Protein AF-A0A1D9C939-F1 (afdb_monomer)

Nearest PDB structures (foldseek):
  2xsj-assembly1_D  TM=1.008E+00  e=2.192E-06  Desulfomicrobium norvegicum
  3or1-assembly1_D  TM=1.007E+00  e=4.303E-06  Megalodesulfovibrio gigas
  2v4j-assembly1_D  TM=1.007E+00  e=5.267E-06  Nitratidesulfovibrio vulgaris str. Hildenborough

InterPro domains:
  IPR006067 Nitrite/sulphite reductase 4Fe-4S domain [PF01077] (36-75)
  IPR036136 Nitrite/Sulfite reductase ferredoxin-like domain superfamily [SSF55124] (1-36)
  IPR045854 Nitrite and sulphite reductase 4Fe-4S domain-like superfamily [G3DSA:3.30.413.10] (35-75)
  IPR045854 Nitrite and sulphite reductase 4Fe-4S domain-like superfamily [SSF56014] (38-75)

Sequence (75 aa):
MHGSTGDIVFLGTTTEQLEPIFYDLTHELDQDLGGSGSNLRTPSCCLGKARCEWACYNTQELCYEMTMHYQDELH

Structure (mmCIF, N/CA/C/O backbone):
data_AF-A0A1D9C939-F1
#
_entry.id   AF-A0A1D9C939-F1
#
loop_
_atom_site.group_PDB
_atom_site.id
_atom_site.type_symbol
_atom_site.label_atom_id
_atom_site.label_alt_id
_atom_site.label_comp_id
_atom_site.label_asym_id
_atom_site.label_entity_id
_atom_site.label_seq_id
_atom_site.pdbx_PDB_ins_code
_atom_site.Cartn_x
_atom_site.Cartn_y
_atom_site.Cartn_z
_atom_site.occupancy
_atom_site.B_iso_or_equiv
_atom_site.auth_seq_id
_atom_site.auth_comp_id
_atom_site.auth_asym_id
_atom_site.auth_atom_id
_atom_site.pdbx_PDB_model_num
ATOM 1 N N . MET A 1 1 ? -0.388 11.843 -1.909 1.00 63.50 1 MET A N 1
ATOM 2 C CA . MET A 1 1 ? -0.348 12.306 -0.508 1.00 63.50 1 MET A CA 1
ATOM 3 C C . MET A 1 1 ? -0.553 11.063 0.306 1.00 63.50 1 MET A C 1
ATOM 5 O O . MET A 1 1 ? -1.654 10.535 0.286 1.00 63.50 1 MET A O 1
ATOM 9 N N . HIS A 1 2 ? 0.528 10.539 0.864 1.00 97.25 2 HIS A N 1
ATOM 10 C CA . HIS A 1 2 ? 0.524 9.205 1.444 1.00 97.25 2 HIS A CA 1
ATOM 11 C C . HIS A 1 2 ? 1.259 9.221 2.776 1.00 97.25 2 HIS A C 1
ATOM 13 O O . HIS A 1 2 ? 2.097 10.098 3.014 1.00 97.25 2 HIS A O 1
ATOM 19 N N . GLY A 1 3 ? 0.944 8.251 3.628 1.00 97.81 3 GLY A N 1
ATOM 20 C CA . GLY A 1 3 ? 1.792 7.904 4.757 1.00 97.81 3 GLY A CA 1
ATOM 21 C C . GLY A 1 3 ? 3.166 7.453 4.264 1.00 97.81 3 GLY A C 1
ATOM 22 O O . GLY A 1 3 ? 3.324 7.046 3.113 1.00 97.81 3 GLY A O 1
ATOM 23 N N . SER A 1 4 ? 4.172 7.506 5.136 1.00 98.25 4 SER A N 1
ATOM 24 C CA . SER A 1 4 ? 5.549 7.146 4.767 1.00 98.25 4 SER A CA 1
ATOM 25 C C . SER A 1 4 ? 5.688 5.711 4.244 1.00 98.25 4 SER A C 1
ATOM 27 O O . SER A 1 4 ? 6.601 5.441 3.472 1.00 98.25 4 SER A O 1
ATOM 29 N N . THR A 1 5 ? 4.791 4.807 4.651 1.00 98.38 5 THR A N 1
ATOM 30 C CA . THR A 1 5 ? 4.734 3.421 4.166 1.00 98.38 5 THR A CA 1
ATOM 31 C C . THR A 1 5 ? 4.187 3.324 2.737 1.00 98.38 5 THR A C 1
ATOM 33 O O . THR A 1 5 ? 4.684 2.515 1.960 1.00 98.38 5 THR A O 1
ATOM 36 N N . GLY A 1 6 ? 3.216 4.168 2.365 1.00 98.50 6 GLY A N 1
ATOM 37 C CA . GLY A 1 6 ? 2.582 4.173 1.040 1.00 98.50 6 GLY A CA 1
ATOM 38 C C . GLY A 1 6 ? 1.063 4.377 1.051 1.00 98.50 6 GLY A C 1
ATOM 39 O O . GLY A 1 6 ? 0.513 4.778 0.029 1.00 98.50 6 GLY A O 1
ATOM 40 N N . ASP A 1 7 ? 0.399 4.169 2.191 1.00 98.62 7 ASP A N 1
ATOM 41 C CA . ASP A 1 7 ? -1.063 4.235 2.312 1.00 98.62 7 ASP A CA 1
ATOM 42 C C . ASP A 1 7 ? -1.641 5.629 2.063 1.00 98.62 7 ASP A C 1
ATOM 44 O O . ASP A 1 7 ? -1.040 6.655 2.403 1.00 98.62 7 ASP A O 1
ATOM 48 N N . ILE A 1 8 ? -2.873 5.675 1.561 1.00 98.50 8 ILE A N 1
ATOM 49 C CA . ILE A 1 8 ? -3.711 6.871 1.667 1.00 98.50 8 ILE A CA 1
ATOM 50 C C . ILE A 1 8 ? -4.157 7.005 3.127 1.00 98.50 8 ILE A C 1
ATOM 52 O O . ILE A 1 8 ? -4.614 6.046 3.739 1.00 98.50 8 ILE A O 1
ATOM 56 N N . VAL A 1 9 ? -4.029 8.206 3.695 1.00 98.25 9 VAL A N 1
ATOM 57 C CA . VAL A 1 9 ? -4.371 8.462 5.102 1.00 98.25 9 VAL A CA 1
ATOM 58 C C . VAL A 1 9 ? -5.651 9.286 5.184 1.00 98.25 9 VAL A C 1
ATOM 60 O O . VAL A 1 9 ? -5.657 10.463 4.819 1.00 98.25 9 VAL A O 1
ATOM 63 N N . PHE A 1 10 ? -6.722 8.689 5.710 1.00 98.00 10 PHE A N 1
ATOM 64 C CA . PHE A 1 10 ? -7.949 9.402 6.076 1.00 98.00 10 PHE A CA 1
ATOM 65 C C . PHE A 1 10 ? -7.823 9.922 7.508 1.00 98.00 10 PHE A C 1
ATOM 67 O O . PHE A 1 10 ? -7.982 9.193 8.485 1.00 98.00 10 PHE A O 1
ATOM 74 N N . LEU A 1 11 ? -7.461 11.200 7.633 1.00 98.19 11 LEU A N 1
ATOM 75 C CA . LEU A 1 11 ? -7.152 11.810 8.921 1.00 98.19 11 LEU A CA 1
ATOM 76 C C . LEU A 1 11 ? -8.406 12.389 9.589 1.00 98.19 11 LEU A C 1
ATOM 78 O O . LEU A 1 11 ? -8.744 13.554 9.388 1.00 98.19 11 LEU A O 1
ATOM 82 N N . GLY A 1 12 ? -9.028 11.581 10.446 1.00 98.06 12 GLY A N 1
ATOM 83 C CA . GLY A 1 12 ? -10.110 11.999 11.337 1.00 98.06 12 GLY A CA 1
ATOM 84 C C . GLY A 1 12 ? -11.477 11.461 10.921 1.00 98.06 12 GLY A C 1
ATOM 85 O O . GLY A 1 12 ? -11.951 11.710 9.819 1.00 98.06 12 GLY A O 1
ATOM 86 N N . THR A 1 13 ? -12.113 10.735 11.838 1.00 98.25 13 THR A N 1
ATOM 87 C CA . THR A 1 13 ? -13.496 10.250 11.752 1.00 98.25 13 THR A CA 1
ATOM 88 C C . THR A 1 13 ? -13.978 9.864 13.161 1.00 98.25 13 THR A C 1
ATOM 90 O O . THR A 1 13 ? -13.218 10.010 14.124 1.00 98.25 13 THR A O 1
ATOM 93 N N . THR A 1 14 ? -15.213 9.386 13.310 1.00 98.69 14 THR A N 1
ATOM 94 C CA . THR A 1 14 ? -15.730 8.818 14.570 1.00 98.69 14 THR A CA 1
ATOM 95 C C . THR A 1 14 ? -15.903 7.303 14.463 1.00 98.69 14 THR A C 1
ATOM 97 O O . THR A 1 14 ? -15.937 6.749 13.365 1.00 98.69 14 THR A O 1
ATOM 100 N N . THR A 1 15 ? -16.001 6.610 15.600 1.00 98.69 15 THR A N 1
ATOM 101 C CA . THR A 1 15 ? -16.110 5.141 15.641 1.00 98.69 15 THR A CA 1
ATOM 102 C C . THR A 1 15 ? -17.312 4.622 14.849 1.00 98.69 15 THR A C 1
ATOM 104 O O . THR A 1 15 ? -17.206 3.606 14.172 1.00 98.69 15 THR A O 1
ATOM 107 N N . GLU A 1 16 ? -18.433 5.342 14.863 1.00 98.62 16 GLU A N 1
ATOM 108 C CA . GLU A 1 16 ? -19.666 4.967 14.158 1.00 98.62 16 GLU A CA 1
ATOM 109 C C . GLU A 1 16 ? -19.540 5.043 12.631 1.00 98.62 16 GLU A C 1
ATOM 111 O O . GLU A 1 16 ? -20.385 4.509 11.920 1.00 98.62 16 GLU A 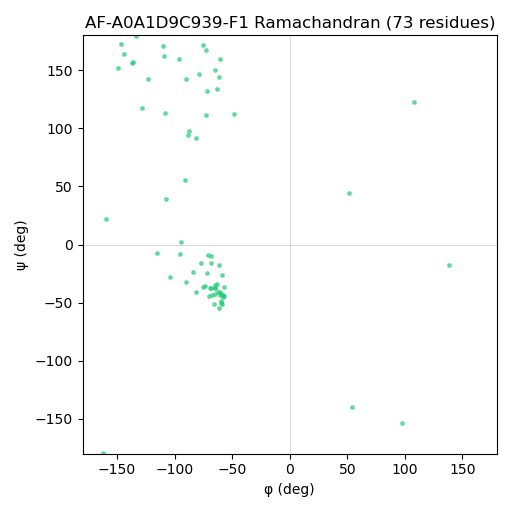O 1
ATOM 116 N N . GLN A 1 17 ? -18.514 5.726 12.121 1.00 98.62 17 GLN A N 1
ATOM 117 C CA . GLN A 1 17 ? -18.268 5.886 10.689 1.00 98.62 17 GLN A CA 1
ATOM 118 C C . GLN A 1 17 ? -17.278 4.859 10.127 1.00 98.62 17 GLN A C 1
ATOM 120 O O . GLN A 1 17 ? -17.141 4.789 8.912 1.00 98.62 17 GLN A O 1
ATOM 125 N N . LEU A 1 18 ? -16.613 4.048 10.959 1.00 98.62 18 LEU A N 1
ATOM 126 C CA . LEU A 1 18 ? -15.596 3.098 10.488 1.00 98.62 18 LEU A CA 1
ATOM 127 C C . LEU A 1 18 ? -16.177 2.053 9.523 1.00 98.62 18 LEU A C 1
ATOM 129 O O . LEU A 1 18 ? -15.7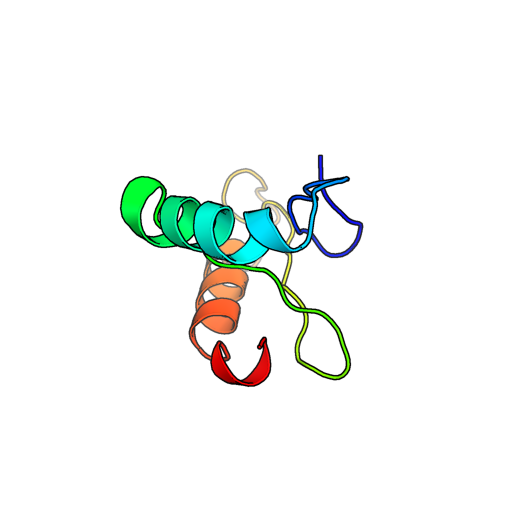19 1.951 8.389 1.00 98.62 18 LEU A O 1
ATOM 133 N N . GLU A 1 19 ? -17.222 1.338 9.944 1.00 98.62 19 GLU A N 1
ATOM 134 C CA . GLU A 1 19 ? -17.859 0.297 9.125 1.00 98.62 19 GLU A CA 1
ATOM 135 C C . GLU A 1 19 ? -18.587 0.859 7.889 1.00 98.62 19 GLU A C 1
ATOM 137 O O . GLU A 1 19 ? -18.404 0.302 6.809 1.00 98.62 19 GLU A O 1
ATOM 142 N N . PRO A 1 20 ? -19.358 1.971 7.968 1.00 98.50 20 PRO A N 1
ATOM 143 C CA . PRO A 1 20 ? -19.946 2.580 6.772 1.00 98.50 20 PRO A CA 1
ATOM 144 C C . PRO A 1 20 ? -18.907 2.993 5.726 1.00 98.50 20 PRO A C 1
ATOM 146 O O . PRO A 1 20 ? -19.083 2.715 4.545 1.00 98.50 20 PRO A O 1
ATOM 149 N N . ILE A 1 21 ? -17.800 3.611 6.156 1.00 98.56 21 ILE A N 1
ATOM 150 C CA . ILE A 1 21 ? -16.726 4.005 5.238 1.00 98.56 21 ILE A CA 1
ATOM 151 C C . ILE A 1 21 ? -16.082 2.765 4.615 1.00 98.56 21 ILE A C 1
ATOM 153 O O . ILE A 1 21 ? -15.823 2.758 3.415 1.00 98.56 21 ILE A O 1
ATOM 157 N N . PHE A 1 22 ? -15.829 1.717 5.401 1.00 98.50 22 PHE A N 1
ATOM 158 C CA . PHE A 1 22 ? -15.249 0.482 4.876 1.00 98.50 22 PHE A CA 1
ATOM 159 C C . PHE A 1 22 ? -16.184 -0.236 3.892 1.00 98.50 22 PHE A C 1
ATOM 161 O O . PHE A 1 22 ? -15.732 -0.742 2.863 1.00 98.50 22 PHE A O 1
ATOM 168 N N . TYR A 1 23 ? -17.492 -0.224 4.155 1.00 98.50 23 TYR A N 1
ATOM 169 C CA . TYR A 1 23 ? -18.490 -0.746 3.228 1.00 98.50 23 TYR A CA 1
ATOM 170 C C . TYR A 1 23 ? -18.443 -0.006 1.887 1.00 98.50 23 TYR A C 1
ATOM 172 O O . TYR A 1 23 ? -18.307 -0.651 0.850 1.00 98.50 23 TYR A O 1
ATOM 180 N N . ASP A 1 24 ? -18.474 1.328 1.902 1.00 98.50 24 ASP A N 1
ATOM 181 C CA . ASP A 1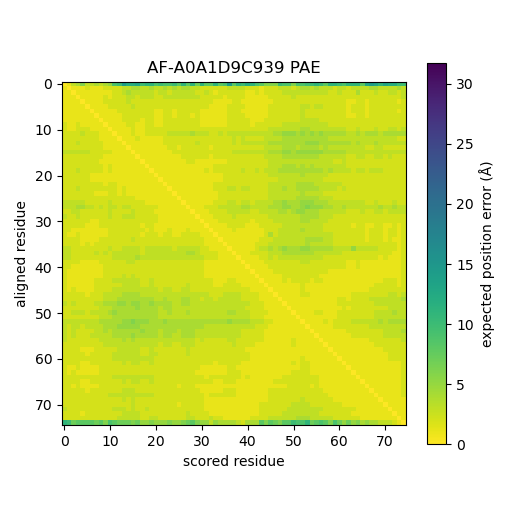 24 ? -18.413 2.133 0.676 1.00 98.50 24 ASP A CA 1
ATOM 182 C C . ASP A 1 24 ? -17.085 1.919 -0.073 1.00 98.50 24 ASP A C 1
ATOM 184 O O . ASP A 1 24 ? -17.073 1.771 -1.296 1.00 98.50 24 ASP A O 1
ATOM 188 N N . LEU A 1 25 ? -15.956 1.845 0.647 1.00 98.44 25 LEU A N 1
ATOM 189 C CA . LEU A 1 25 ? -14.644 1.563 0.052 1.00 98.44 25 LEU A CA 1
ATOM 190 C C . LEU A 1 25 ? -14.633 0.226 -0.699 1.00 98.44 25 LEU A C 1
ATOM 192 O O . LEU A 1 25 ? -14.161 0.168 -1.832 1.00 98.44 25 LEU A O 1
ATOM 196 N N . THR A 1 26 ? -15.191 -0.825 -0.105 1.00 98.19 26 THR A N 1
ATOM 197 C CA . THR A 1 26 ? -15.161 -2.175 -0.684 1.00 98.19 26 THR A CA 1
ATOM 198 C C . THR A 1 26 ? -16.231 -2.396 -1.752 1.00 98.19 26 THR A C 1
ATOM 200 O O . THR A 1 26 ? -15.946 -2.998 -2.782 1.00 98.19 26 THR A O 1
ATOM 203 N N . HIS A 1 27 ? -17.455 -1.901 -1.551 1.00 97.81 27 HIS A N 1
ATOM 204 C CA . HIS A 1 27 ? -18.594 -2.196 -2.429 1.00 97.81 27 HIS A CA 1
ATOM 205 C C . HIS A 1 27 ? -18.749 -1.195 -3.575 1.00 97.81 27 HIS A C 1
ATOM 207 O O . HIS A 1 27 ? -19.191 -1.580 -4.657 1.00 97.81 27 HIS A O 1
ATOM 213 N N . GLU A 1 28 ? -18.383 0.071 -3.359 1.00 98.12 28 GLU A N 1
ATOM 214 C CA . GLU A 1 28 ? -18.557 1.131 -4.361 1.00 98.12 28 GLU A CA 1
ATOM 215 C C . GLU A 1 28 ? -17.240 1.501 -5.055 1.00 98.12 28 GLU A C 1
ATOM 217 O O . GLU A 1 28 ? -17.254 1.945 -6.205 1.00 98.12 28 GLU A O 1
ATOM 222 N N . LEU A 1 29 ? -16.096 1.334 -4.376 1.00 97.62 29 LEU A N 1
ATOM 223 C CA . LEU A 1 29 ? -14.786 1.777 -4.875 1.00 97.62 29 LEU A CA 1
ATOM 224 C C . LEU A 1 29 ? -13.788 0.642 -5.144 1.00 97.62 29 LEU A C 1
ATOM 226 O O . LEU A 1 29 ? -12.734 0.917 -5.724 1.00 97.62 29 LEU A O 1
ATOM 230 N N . ASP A 1 30 ? -14.116 -0.598 -4.768 1.00 97.75 30 ASP A N 1
ATOM 231 C CA . ASP A 1 30 ? -13.244 -1.774 -4.914 1.00 97.75 30 ASP A CA 1
ATOM 232 C C . ASP A 1 30 ? -11.841 -1.527 -4.313 1.00 97.75 30 ASP A C 1
ATOM 234 O O . ASP A 1 30 ? -10.807 -1.772 -4.936 1.00 97.75 30 ASP A O 1
ATOM 238 N N . GLN A 1 31 ? -11.802 -0.924 -3.118 1.00 98.00 31 GLN A N 1
ATOM 239 C CA . GLN A 1 31 ? -10.587 -0.627 -2.354 1.00 98.00 31 GLN A CA 1
ATOM 240 C C . GLN A 1 31 ? -10.643 -1.263 -0.965 1.00 98.00 31 GLN A C 1
ATOM 242 O O . GLN A 1 31 ? -11.680 -1.238 -0.304 1.00 98.00 31 GLN A O 1
ATOM 247 N N . ASP A 1 32 ? -9.494 -1.754 -0.502 1.00 98.19 32 ASP A N 1
ATOM 248 C CA . ASP A 1 32 ? -9.325 -2.341 0.829 1.00 98.19 32 ASP A CA 1
ATOM 249 C C . ASP A 1 32 ? -8.469 -1.445 1.749 1.00 98.19 32 ASP A C 1
ATOM 251 O O . ASP A 1 32 ? -7.882 -0.442 1.323 1.00 98.19 32 ASP A O 1
ATOM 255 N N . LEU A 1 33 ? -8.405 -1.795 3.031 1.00 98.44 33 LEU A N 1
ATOM 256 C CA . LEU A 1 33 ? -7.591 -1.138 4.044 1.00 98.44 33 LEU A CA 1
ATOM 257 C C . LEU A 1 33 ? -6.122 -1.576 3.967 1.00 98.44 33 LEU A C 1
ATOM 259 O O . LEU A 1 33 ? -5.789 -2.727 3.683 1.00 98.44 33 LEU A O 1
ATOM 263 N N . GLY A 1 34 ? -5.232 -0.641 4.301 1.00 98.44 34 GLY A N 1
ATOM 264 C CA . GLY A 1 34 ? -3.823 -0.935 4.559 1.00 98.44 34 GLY A CA 1
ATOM 265 C C . GLY A 1 34 ? -3.584 -1.597 5.923 1.00 98.44 34 GLY A C 1
ATOM 266 O O . GLY A 1 34 ? -4.471 -1.655 6.773 1.00 98.44 34 GLY A O 1
ATOM 267 N N . GLY A 1 35 ? -2.351 -2.053 6.161 1.00 98.12 35 GLY A N 1
ATOM 268 C CA . GLY A 1 35 ? -1.975 -2.784 7.382 1.00 98.12 35 GLY A CA 1
ATOM 269 C C . GLY A 1 35 ? -1.478 -1.895 8.532 1.00 98.12 35 GLY A C 1
ATOM 270 O O . GLY A 1 35 ? -0.722 -0.936 8.328 1.00 98.12 35 GLY A O 1
ATOM 271 N N . SER A 1 36 ? -1.825 -2.242 9.777 1.00 98.00 36 SER A N 1
ATOM 272 C CA . SER A 1 36 ? -1.304 -1.587 10.987 1.00 98.00 36 SER A CA 1
ATOM 273 C C . SER A 1 36 ? -1.221 -2.556 12.175 1.00 98.00 36 SER A C 1
ATOM 275 O O . SER A 1 36 ? -2.010 -3.481 12.284 1.00 98.00 36 SER A O 1
ATOM 277 N N . GLY A 1 37 ? -0.288 -2.331 13.109 1.00 98.06 37 GLY A N 1
ATOM 278 C CA . GLY A 1 37 ? -0.063 -3.246 14.241 1.00 98.06 37 GLY A CA 1
ATOM 279 C C . GLY A 1 37 ? 1.090 -4.228 14.004 1.00 98.06 37 GLY A C 1
ATOM 280 O O . GLY A 1 37 ? 2.052 -3.904 13.308 1.00 98.06 37 GLY A O 1
ATOM 281 N N . SER A 1 38 ? 1.073 -5.399 14.634 1.00 98.00 38 SER A N 1
ATOM 282 C CA . SER A 1 38 ? 2.168 -6.385 14.548 1.00 98.00 38 SER A CA 1
ATOM 283 C C . SER A 1 38 ? 1.968 -7.382 13.400 1.00 98.00 38 SER A C 1
ATOM 285 O O . SER A 1 38 ? 1.977 -8.587 13.624 1.00 98.00 38 SER A O 1
ATOM 287 N N . ASN A 1 39 ? 1.796 -6.862 12.186 1.00 98.19 39 ASN A N 1
ATOM 288 C CA . ASN A 1 39 ? 1.474 -7.610 10.972 1.00 98.19 39 ASN A CA 1
ATOM 289 C C . ASN A 1 39 ? 2.362 -7.175 9.781 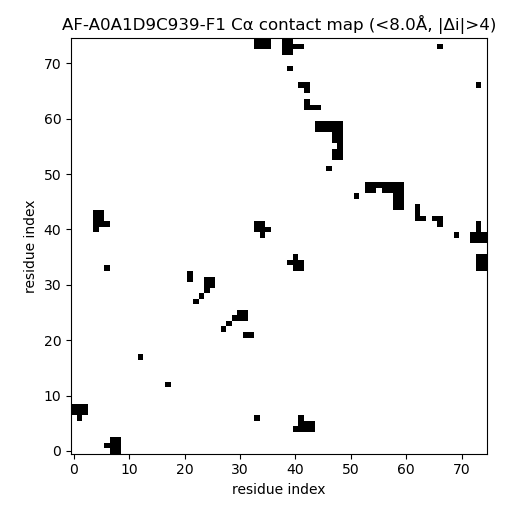1.00 98.19 39 ASN A C 1
ATOM 291 O O . ASN A 1 39 ? 3.236 -6.304 9.928 1.00 98.19 39 ASN A O 1
ATOM 295 N N . LEU A 1 40 ? 2.179 -7.794 8.610 1.00 98.44 40 LEU A N 1
ATOM 296 C CA . LEU A 1 40 ? 2.750 -7.298 7.357 1.00 98.44 40 LEU A CA 1
ATOM 297 C C . LEU A 1 40 ? 2.136 -5.923 7.059 1.00 98.44 40 LEU A C 1
ATOM 299 O O . LEU A 1 40 ? 0.937 -5.710 7.184 1.00 98.44 40 LEU A O 1
ATOM 303 N N . ARG A 1 41 ? 2.969 -4.951 6.692 1.00 98.62 41 ARG A N 1
ATOM 304 C CA . ARG A 1 41 ? 2.498 -3.604 6.340 1.00 98.62 41 ARG A CA 1
ATOM 305 C C . ARG A 1 41 ? 2.352 -3.474 4.838 1.00 98.62 41 ARG A C 1
ATOM 307 O O . ARG A 1 41 ? 3.021 -4.198 4.108 1.00 98.62 41 ARG A O 1
ATOM 314 N N . THR A 1 42 ? 1.553 -2.501 4.408 1.00 98.75 42 THR A N 1
ATOM 315 C CA . THR A 1 42 ? 1.316 -2.181 2.998 1.00 98.75 42 THR A CA 1
ATOM 316 C C . THR A 1 42 ? 2.633 -2.077 2.222 1.00 98.75 42 THR A C 1
ATOM 318 O O . THR A 1 42 ? 3.426 -1.164 2.475 1.00 98.75 42 THR A O 1
ATOM 321 N N . PRO A 1 43 ? 2.904 -3.004 1.287 1.00 98.69 43 PRO A N 1
ATOM 322 C CA . PRO A 1 43 ? 4.065 -2.909 0.418 1.00 98.69 43 PRO A CA 1
ATOM 323 C C . PRO A 1 43 ? 4.005 -1.646 -0.449 1.00 98.69 43 PRO A C 1
ATOM 325 O O . PRO A 1 43 ? 2.942 -1.238 -0.914 1.00 98.69 43 PRO A O 1
ATOM 328 N N . SER A 1 44 ? 5.159 -1.032 -0.707 1.00 98.69 44 SER A N 1
ATOM 329 C CA . SER A 1 44 ? 5.282 0.077 -1.653 1.00 98.69 44 SER A CA 1
ATOM 330 C C . SER A 1 44 ? 6.515 -0.081 -2.532 1.00 98.69 44 SER A C 1
ATOM 332 O O . SER A 1 44 ? 7.474 -0.780 -2.198 1.00 98.69 44 SER A O 1
ATOM 334 N N . CYS A 1 45 ? 6.489 0.550 -3.705 1.00 98.69 45 CYS A N 1
ATOM 335 C CA . CYS A 1 45 ? 7.562 0.438 -4.681 1.00 98.69 45 CYS A CA 1
ATOM 336 C C . CYS A 1 45 ? 7.799 1.749 -5.436 1.00 98.69 45 CYS A C 1
ATOM 338 O O . CYS A 1 45 ? 6.980 2.670 -5.431 1.00 98.69 45 CYS A O 1
ATOM 340 N N . CYS A 1 46 ? 8.951 1.842 -6.104 1.00 98.56 46 CYS A N 1
ATOM 341 C CA . CYS A 1 46 ? 9.198 2.925 -7.046 1.00 98.56 46 CYS A CA 1
ATOM 342 C C . CYS A 1 46 ? 8.374 2.731 -8.330 1.00 98.56 46 CYS A C 1
ATOM 344 O O . CYS A 1 46 ? 7.860 1.648 -8.612 1.00 98.56 46 CYS A O 1
ATOM 346 N N . LEU A 1 47 ? 8.315 3.777 -9.159 1.00 98.38 47 LEU A N 1
ATOM 347 C CA . LEU A 1 47 ? 7.527 3.777 -10.396 1.00 98.38 47 LEU A CA 1
ATOM 348 C C . LEU A 1 47 ? 7.949 2.706 -11.426 1.00 98.38 47 LEU A C 1
ATOM 350 O O . LEU A 1 47 ? 7.188 2.403 -12.338 1.00 98.38 47 LEU A O 1
ATOM 354 N N . GLY A 1 48 ? 9.152 2.137 -11.294 1.00 98.56 48 GLY A N 1
ATOM 355 C CA . GLY A 1 48 ? 9.589 0.975 -12.067 1.00 98.56 48 GLY A CA 1
ATOM 356 C C . GLY A 1 48 ? 9.473 1.122 -13.584 1.00 98.56 48 GLY A C 1
ATO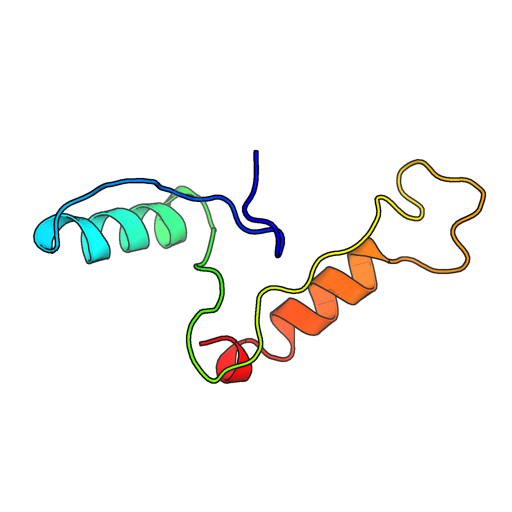M 357 O O . GLY A 1 48 ? 9.746 2.170 -14.165 1.00 98.56 48 GLY A O 1
ATOM 358 N N . LYS A 1 49 ? 9.046 0.045 -14.245 1.00 98.38 49 LYS A N 1
ATOM 359 C CA . LYS A 1 49 ? 8.933 -0.003 -15.710 1.00 98.38 49 LYS A CA 1
ATOM 360 C C . LYS A 1 49 ? 7.834 0.895 -16.280 1.00 98.38 49 LYS A C 1
ATOM 362 O O . LYS A 1 49 ? 7.820 1.101 -17.488 1.00 98.38 49 LYS A O 1
ATOM 367 N N . ALA A 1 50 ? 6.959 1.469 -15.449 1.00 98.19 50 ALA A N 1
ATOM 368 C CA . ALA A 1 50 ? 5.927 2.382 -15.933 1.00 98.19 50 ALA A CA 1
ATOM 369 C C . ALA A 1 50 ? 6.520 3.648 -16.568 1.00 98.19 50 ALA A C 1
ATOM 371 O O . ALA A 1 50 ? 5.941 4.192 -17.507 1.00 98.19 50 ALA A O 1
ATOM 372 N N . ARG A 1 51 ? 7.658 4.147 -16.056 1.00 98.50 51 ARG A N 1
ATOM 373 C CA . ARG A 1 51 ? 8.291 5.372 -16.583 1.00 98.50 51 ARG A CA 1
ATOM 374 C C . ARG A 1 51 ? 9.779 5.536 -16.236 1.00 98.50 51 ARG A C 1
ATOM 376 O O . ARG A 1 51 ? 10.261 6.661 -16.189 1.00 98.50 51 ARG A O 1
ATOM 383 N N . CYS A 1 52 ? 10.489 4.457 -15.917 1.00 98.38 52 CYS A N 1
ATOM 384 C CA . CYS A 1 52 ? 11.931 4.483 -15.671 1.00 98.38 52 CYS A CA 1
ATOM 385 C C . CYS A 1 52 ? 12.609 3.409 -16.523 1.00 98.38 52 CYS A C 1
ATOM 387 O O . CYS A 1 52 ? 12.368 2.213 -16.355 1.00 98.38 52 CYS A O 1
ATOM 389 N N . GLU A 1 53 ? 13.484 3.839 -17.423 1.00 98.12 53 GLU A N 1
ATOM 390 C CA . GLU A 1 53 ? 14.269 2.994 -18.323 1.00 98.12 53 GLU A CA 1
ATOM 391 C C . GLU A 1 53 ? 15.377 2.204 -17.607 1.00 98.12 53 GLU A C 1
ATOM 393 O O . GLU A 1 53 ? 15.977 1.307 -18.195 1.00 98.12 53 GLU A O 1
ATOM 398 N N . TRP A 1 54 ? 15.629 2.497 -16.327 1.00 98.50 54 TRP A N 1
ATOM 399 C CA . TRP A 1 54 ? 16.598 1.783 -15.486 1.00 98.50 54 TRP A CA 1
ATOM 400 C C . TRP A 1 54 ? 15.969 0.665 -14.646 1.00 98.50 54 TRP A C 1
ATOM 402 O O . TRP A 1 54 ? 16.652 0.025 -13.848 1.00 98.50 54 TRP A O 1
ATOM 412 N N . ALA A 1 55 ? 14.664 0.419 -14.784 1.00 98.31 55 ALA A N 1
ATOM 413 C CA . ALA A 1 55 ? 13.983 -0.611 -14.012 1.00 98.31 55 ALA A CA 1
ATOM 414 C C . ALA A 1 55 ? 14.351 -2.028 -14.495 1.00 98.31 55 ALA A C 1
ATOM 416 O O . ALA A 1 55 ? 13.936 -2.475 -15.566 1.00 98.31 55 ALA A O 1
ATOM 417 N N . CYS A 1 56 ? 15.081 -2.776 -13.664 1.00 98.56 56 CYS A N 1
ATOM 418 C CA . CYS A 1 56 ? 15.537 -4.132 -13.995 1.00 98.56 56 CYS A CA 1
ATOM 419 C C . CYS A 1 56 ? 14.411 -5.186 -14.006 1.00 98.56 56 CYS A C 1
ATOM 421 O O . CYS A 1 56 ? 14.513 -6.197 -14.696 1.00 98.56 56 CYS A O 1
ATOM 423 N N . TYR A 1 57 ? 13.315 -4.961 -13.279 1.00 98.50 57 TYR A N 1
ATOM 424 C CA . TYR A 1 57 ? 12.147 -5.849 -13.212 1.00 98.50 57 TYR A CA 1
ATOM 425 C C . TYR A 1 57 ? 10.859 -5.033 -13.031 1.00 98.50 57 TYR A C 1
ATOM 427 O O . TYR A 1 57 ? 10.914 -3.809 -12.902 1.00 98.50 57 TYR A O 1
ATOM 435 N N . ASN A 1 58 ? 9.695 -5.684 -13.097 1.00 98.50 58 ASN A N 1
ATOM 436 C CA . ASN A 1 58 ? 8.417 -5.003 -12.895 1.00 98.50 58 ASN A CA 1
ATOM 437 C C . ASN A 1 58 ? 8.138 -4.840 -11.389 1.00 98.50 58 ASN A C 1
ATOM 439 O O . ASN A 1 58 ? 7.601 -5.741 -10.753 1.00 98.50 58 ASN A O 1
ATOM 443 N N . THR A 1 59 ? 8.562 -3.711 -10.813 1.00 98.81 59 THR A N 1
ATOM 444 C CA . THR A 1 59 ? 8.408 -3.432 -9.374 1.00 98.81 59 THR A CA 1
ATOM 445 C C . THR A 1 59 ? 6.949 -3.311 -8.952 1.00 98.81 59 THR A C 1
ATOM 447 O O . THR A 1 59 ? 6.616 -3.732 -7.851 1.00 98.81 59 THR A O 1
ATOM 450 N N . GLN A 1 60 ? 6.095 -2.763 -9.819 1.00 98.75 60 GLN A N 1
ATOM 451 C CA . GLN A 1 60 ? 4.672 -2.571 -9.542 1.00 98.75 60 GLN A CA 1
ATOM 452 C C . GLN A 1 60 ? 3.933 -3.905 -9.497 1.00 98.75 60 GLN A C 1
ATOM 454 O O . GLN A 1 60 ? 3.188 -4.138 -8.553 1.00 98.75 60 GL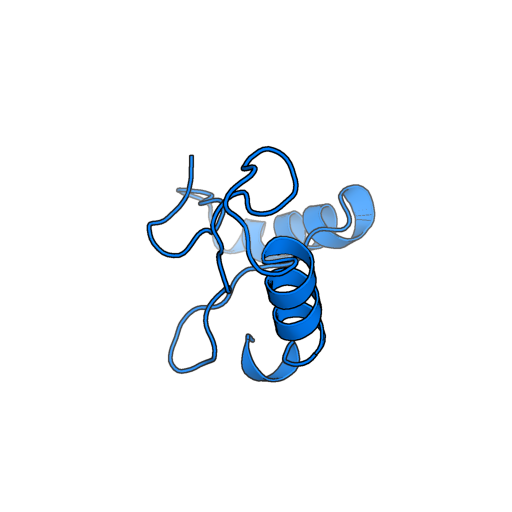N A O 1
ATOM 459 N N . GLU A 1 61 ? 4.218 -4.797 -10.450 1.00 98.69 61 GLU A N 1
ATOM 460 C CA . GLU A 1 61 ? 3.660 -6.154 -10.459 1.00 98.69 61 GLU A CA 1
ATOM 461 C C . GLU A 1 61 ? 4.039 -6.918 -9.196 1.00 98.69 61 GLU A C 1
ATOM 463 O O . GLU A 1 61 ? 3.173 -7.422 -8.499 1.00 98.69 61 GLU A O 1
ATOM 468 N N . LEU A 1 62 ? 5.332 -6.948 -8.850 1.00 98.75 62 LEU A N 1
ATOM 469 C CA . LEU A 1 62 ? 5.779 -7.647 -7.646 1.00 98.75 62 LEU A CA 1
ATOM 470 C C . LEU A 1 62 ? 5.138 -7.057 -6.385 1.00 98.75 62 LEU A C 1
ATOM 472 O O . LEU A 1 62 ? 4.767 -7.800 -5.484 1.00 98.75 62 LEU A O 1
ATOM 476 N N . CYS A 1 63 ? 5.025 -5.729 -6.314 1.00 98.75 63 CYS A N 1
ATOM 477 C CA . CYS A 1 63 ? 4.376 -5.057 -5.196 1.00 98.75 63 CYS A CA 1
ATOM 478 C C . CYS A 1 63 ? 2.914 -5.500 -5.067 1.00 98.75 63 CYS A C 1
ATOM 480 O O . CYS A 1 63 ? 2.505 -5.874 -3.977 1.00 98.75 63 CYS A O 1
ATOM 482 N N . TYR A 1 64 ? 2.158 -5.498 -6.166 1.00 98.69 64 TYR A N 1
ATOM 483 C CA . TYR A 1 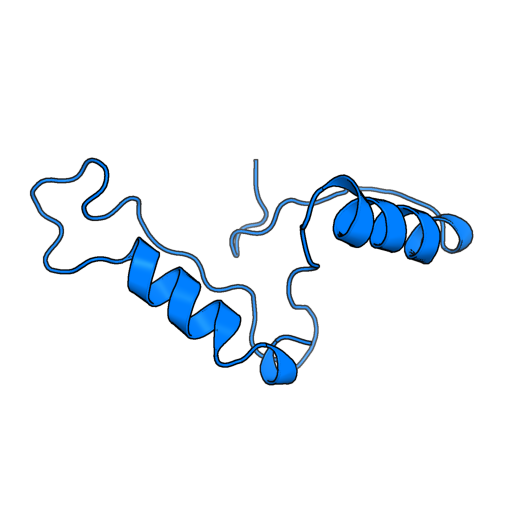64 ? 0.754 -5.907 -6.184 1.00 98.69 64 TYR A CA 1
ATOM 484 C C . TYR A 1 64 ? 0.578 -7.394 -5.859 1.00 98.69 64 TYR A C 1
ATOM 486 O O . TYR A 1 64 ? -0.166 -7.734 -4.945 1.00 98.69 64 TYR A O 1
ATOM 494 N N . GLU A 1 65 ? 1.311 -8.271 -6.544 1.00 98.69 65 GLU A N 1
ATOM 495 C CA . GLU A 1 65 ? 1.238 -9.722 -6.354 1.00 98.69 65 GLU A CA 1
ATOM 496 C C . GLU A 1 65 ? 1.536 -10.118 -4.906 1.00 98.69 65 GLU A C 1
ATOM 498 O O . GLU A 1 65 ? 0.805 -10.906 -4.317 1.00 98.69 65 GLU A O 1
ATOM 503 N N . MET A 1 66 ? 2.564 -9.529 -4.286 1.00 98.62 66 MET A N 1
ATOM 504 C CA . MET A 1 66 ? 2.891 -9.815 -2.886 1.00 98.62 66 MET A CA 1
ATOM 505 C C . MET A 1 66 ? 1.838 -9.254 -1.925 1.00 98.62 66 MET A C 1
ATOM 507 O O . MET A 1 66 ? 1.512 -9.920 -0.945 1.00 98.62 66 MET A O 1
ATOM 511 N N . THR A 1 67 ? 1.283 -8.069 -2.204 1.00 98.69 67 THR A N 1
ATOM 512 C CA . THR A 1 67 ? 0.165 -7.514 -1.426 1.00 98.69 67 THR A CA 1
ATOM 513 C C . THR A 1 67 ? -1.054 -8.431 -1.475 1.00 98.69 67 THR A C 1
ATOM 515 O O . THR A 1 67 ? -1.670 -8.662 -0.441 1.00 98.69 67 THR A O 1
ATOM 518 N N . MET A 1 68 ? -1.398 -8.973 -2.647 1.00 98.50 68 MET A N 1
ATOM 519 C CA . MET A 1 68 ? -2.554 -9.862 -2.806 1.00 98.50 68 MET A CA 1
ATOM 520 C C . MET A 1 68 ? -2.303 -11.264 -2.249 1.00 98.50 68 MET A C 1
ATOM 522 O O . MET A 1 68 ? -3.208 -11.882 -1.697 1.00 98.50 68 MET A O 1
ATOM 526 N N . HIS A 1 69 ? -1.081 -11.777 -2.387 1.00 98.62 69 HIS A N 1
ATOM 527 C CA . HIS A 1 69 ? -0.735 -13.116 -1.925 1.00 98.62 69 HIS A CA 1
ATOM 528 C C . HIS A 1 69 ? -0.744 -13.231 -0.396 1.00 98.62 69 HIS A C 1
ATOM 530 O O . HIS A 1 69 ? -1.181 -14.253 0.123 1.00 98.62 69 HIS A O 1
ATOM 536 N N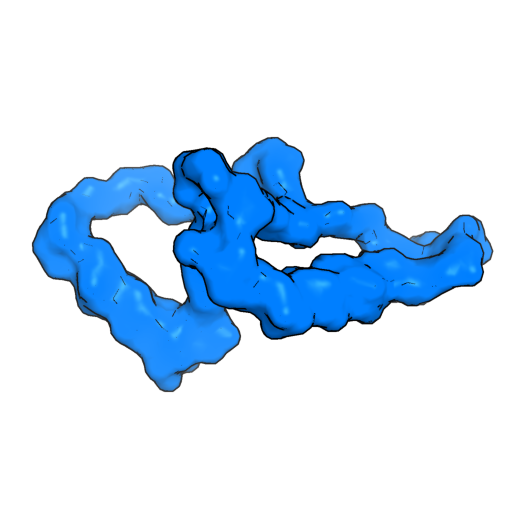 . TYR A 1 70 ? -0.296 -12.186 0.304 1.00 98.56 70 TYR A N 1
ATOM 537 C CA . TYR A 1 70 ? -0.192 -12.144 1.767 1.00 98.56 70 TYR A CA 1
ATOM 538 C C . TYR A 1 70 ? -1.260 -11.246 2.410 1.00 98.56 70 TYR A C 1
ATOM 540 O O . TYR A 1 70 ? -0.966 -10.487 3.334 1.00 98.56 70 TYR A O 1
ATOM 548 N N . GLN A 1 71 ? -2.492 -11.276 1.887 1.00 98.50 71 GLN A N 1
ATOM 549 C CA . GLN A 1 71 ? -3.598 -10.480 2.436 1.00 98.50 71 GLN A CA 1
ATOM 550 C C . GLN A 1 71 ? -3.898 -10.826 3.900 1.00 98.50 71 GLN A C 1
ATOM 552 O O . GLN A 1 71 ? -4.060 -9.920 4.709 1.00 98.50 71 GLN A O 1
ATOM 557 N N . ASP A 1 72 ? -3.897 -12.114 4.255 1.00 98.38 72 ASP A N 1
ATOM 558 C CA . ASP A 1 72 ? -4.173 -12.568 5.627 1.00 98.38 72 ASP A CA 1
ATOM 559 C C . ASP A 1 72 ? -3.095 -12.093 6.611 1.00 98.38 72 ASP A C 1
ATOM 561 O O . ASP A 1 72 ? -3.396 -11.684 7.723 1.00 98.38 72 ASP A O 1
ATOM 565 N N . GLU A 1 73 ? -1.826 -12.061 6.199 1.00 98.44 73 GLU A N 1
ATOM 566 C CA . GLU A 1 73 ? -0.751 -11.546 7.047 1.00 98.44 73 GLU A CA 1
ATOM 567 C C . GLU A 1 73 ? -0.713 -10.014 7.126 1.00 98.44 73 GLU A C 1
ATOM 569 O O . GLU A 1 73 ? -0.014 -9.479 7.993 1.00 98.44 73 GLU A O 1
ATOM 574 N N . LEU A 1 74 ? -1.397 -9.305 6.221 1.00 98.19 74 LEU A N 1
ATOM 575 C CA . LEU A 1 74 ? -1.476 -7.840 6.189 1.00 98.19 74 LEU A CA 1
ATOM 576 C C . LEU A 1 74 ? -2.561 -7.293 7.122 1.00 98.19 74 LEU A C 1
ATOM 578 O O . LEU A 1 74 ? -2.435 -6.148 7.573 1.00 98.19 74 LEU A O 1
ATOM 582 N N . HIS A 1 75 ? -3.579 -8.097 7.446 1.00 92.62 75 HIS A N 1
ATOM 583 C CA . HIS A 1 75 ? -4.678 -7.750 8.354 1.00 92.62 75 HIS A CA 1
ATOM 584 C C . HIS A 1 75 ? -4.499 -8.396 9.728 1.00 92.62 75 HIS A C 1
AT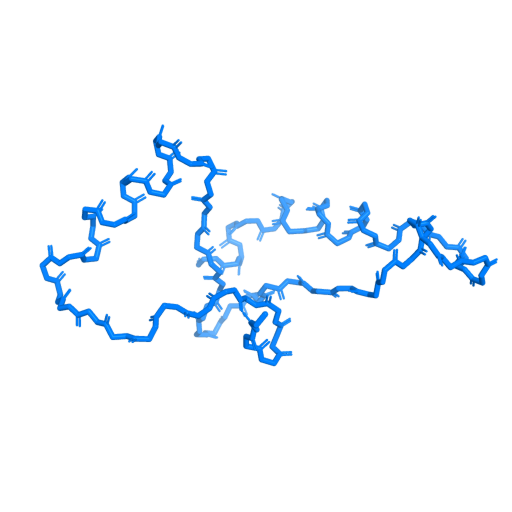OM 586 O O . HIS A 1 75 ? -4.642 -9.622 9.882 1.00 92.62 75 HIS A O 1
#

Radius of gyration: 14.65 Å; Cα contacts (8 Å, |Δi|>4): 75; chains: 1; bounding box: 36×25×34 Å

Secondary structure (DSSP, 8-state):
---TTS--------GGGHHHHHHHHHHTS---PPP-SSS--------GGGT-TT-SS-HHHHHHHHHHHTHHHH-

Mean predicted aligned error: 2.17 Å

pLDDT: mean 97.85, std 4.06, range [63.5, 98.81]

Solvent-accessible surface area (backbone atoms only — not comparable to full-atom values): 4736 Å² total; per-residue (Å²): 129,56,46,97,63,56,47,78,72,84,87,80,85,57,82,87,47,51,64,60,52,49,48,46,32,45,76,76,62,74,43,83,84,74,36,76,78,102,51,44,58,53,68,63,69,64,74,24,59,82,81,38,95,81,42,90,55,60,39,56,58,53,37,50,53,52,48,64,73,42,45,73,52,24,104

Foldseek 3Di:
DADPQRHDDDPDDDPVCPVVVQCCCCPVVVHHDFADDPFDTQHDDDPAPVPDPPRPDRGVVVSVVVCVVCVVRGD

Organism: NCBI:txid157294